Protein AF-A0AAD9L157-F1 (afdb_monomer)

Solvent-accessible surface area (backbone atoms only — not comparable to full-atom values): 9410 Å² total; per-residue (Å²): 138,82,85,80,80,81,83,86,74,85,76,73,46,71,66,57,56,47,51,53,51,51,55,51,50,36,59,76,70,65,61,73,88,75,86,65,92,78,80,94,79,77,66,75,63,84,72,51,69,66,82,75,42,92,85,53,63,87,79,62,93,86,58,57,68,72,58,42,53,50,43,52,51,51,43,50,53,51,51,52,52,49,51,52,50,52,53,50,51,51,54,49,51,54,73,49,54,93,57,55,69,72,58,51,51,51,51,54,51,50,51,52,50,52,46,62,68,42,46,67,59,50,52,51,48,51,50,52,49,51,53,49,50,56,46,64,73,39,58,67,73,58,40,52,51,52,60,54,67,72,71,114

Secondary structure (DSSP, 8-state):
-------------HHHHHHHHHHHHHHHTT-------S---SGGGTTS-GGGSTT-----TT--HHHHHHHHHHHHHHHHHHHHHHHHHHHHHHHTTT--HHHHHHHHHHHHHHHHHHHHHHHHHHHHHHHHHHHHHS-HHHHHHHHHHTT-

Organism: Ridgeia piscesae (NCBI:txid27915)

Radius of gyration: 31.43 Å; Cα contacts (8 Å, |Δi|>4): 28; chains: 1; bounding box: 57×34×115 Å

Foldseek 3Di:
DDDDDDDPDPCPDVVNVVVVVVVVVCVVVVVDPPPPPDDPPLCPLVPPPLVPQVPQDDQDDPDDPVVSVVSVVVSVVSSVVVSVVVVVVVVVVVVCPPPDPVRVVVVVVVVVVVCVVCVVVVVVVVVVVVVVVVLVPDDPVVNVVVVVVVVD

Sequence (152 aa):
MDEITVETESNCSMEDAMAVVEDVLRRSLGITRDTHAGDSQGDEIDALDVTQLPGYQPVLEGCVAWKAALIEKKNKELVEKEKERLVAVRAEQERWKGIPDWKKRLMMEQEKKKQADMGPQELERQRKEQEKAKLQAMPDWKRNLVTKKCKD

pLDDT: mean 75.09, std 15.76, range [36.5, 94.25]

Mean predicted aligned error: 17.97 Å

Structure (mmCIF, N/CA/C/O backbone):
data_AF-A0AAD9L157-F1
#
_entry.id   AF-A0AAD9L157-F1
#
loop_
_atom_site.group_PDB
_atom_site.id
_atom_site.type_symbol
_atom_site.label_atom_id
_atom_site.label_alt_id
_atom_site.label_comp_id
_atom_site.label_asym_id
_atom_site.label_entity_id
_atom_site.label_seq_id
_atom_site.pdbx_PDB_ins_code
_atom_site.Cartn_x
_atom_site.Cartn_y
_atom_site.Cartn_z
_atom_site.occupancy
_atom_site.B_iso_or_equiv
_atom_site.auth_seq_id
_atom_site.auth_comp_id
_atom_site.auth_asym_id
_atom_site.auth_atom_id
_atom_site.pdbx_PDB_model_num
ATOM 1 N N . MET A 1 1 ? -23.508 -26.798 -75.677 1.00 40.03 1 MET A N 1
ATOM 2 C CA . MET A 1 1 ? -22.349 -25.960 -75.317 1.00 40.03 1 MET A CA 1
ATOM 3 C C . MET A 1 1 ? -22.712 -25.398 -73.968 1.00 40.03 1 MET A C 1
ATOM 5 O O . MET A 1 1 ? -23.485 -24.455 -73.925 1.00 40.03 1 MET A O 1
ATOM 9 N N . ASP A 1 2 ? -22.298 -26.081 -72.906 1.00 41.62 2 ASP A N 1
ATOM 10 C CA . ASP A 1 2 ? -22.634 -25.693 -71.539 1.00 41.62 2 ASP A CA 1
ATOM 11 C C . ASP A 1 2 ? -21.493 -24.833 -70.991 1.00 41.62 2 ASP A C 1
ATOM 13 O O . ASP A 1 2 ? -20.340 -25.268 -70.945 1.00 41.62 2 ASP A O 1
ATOM 17 N N . GLU A 1 3 ? -21.815 -23.584 -70.660 1.00 47.56 3 GLU A N 1
ATOM 18 C CA . GLU A 1 3 ? -20.928 -22.649 -69.971 1.00 47.56 3 GLU A CA 1
ATOM 19 C C . GLU A 1 3 ? -20.747 -23.103 -68.519 1.00 47.56 3 GLU A C 1
ATOM 21 O O . GLU A 1 3 ? -21.700 -23.175 -67.747 1.00 47.56 3 GLU A O 1
ATOM 26 N N . ILE A 1 4 ? -19.505 -23.413 -68.147 1.00 50.88 4 ILE A N 1
ATOM 27 C CA . ILE A 1 4 ? -19.104 -23.654 -66.761 1.00 50.88 4 ILE A CA 1
ATOM 28 C C . ILE A 1 4 ? -18.630 -22.314 -66.196 1.00 50.88 4 ILE A C 1
ATOM 30 O O . ILE A 1 4 ? -17.509 -21.879 -66.460 1.00 50.88 4 ILE A O 1
ATOM 34 N N . THR A 1 5 ? -19.482 -21.656 -65.416 1.00 48.25 5 THR A N 1
ATOM 35 C CA . THR A 1 5 ? -19.092 -20.536 -64.554 1.00 48.25 5 THR A CA 1
ATOM 36 C C . THR A 1 5 ? -18.436 -21.093 -63.291 1.00 48.25 5 THR A C 1
ATOM 38 O O . THR A 1 5 ? -19.101 -21.692 -62.449 1.00 48.25 5 THR A O 1
ATOM 41 N N . VAL A 1 6 ? -17.117 -20.929 -63.167 1.00 51.03 6 VAL A N 1
ATOM 42 C CA . VAL A 1 6 ? -16.384 -21.202 -61.922 1.00 51.03 6 VAL A CA 1
ATOM 43 C C . VAL A 1 6 ? -16.428 -19.933 -61.076 1.00 51.03 6 VAL A C 1
ATOM 45 O O . VAL A 1 6 ? -15.651 -19.007 -61.296 1.00 51.03 6 VAL A O 1
ATOM 48 N N . GLU A 1 7 ? -17.361 -19.878 -60.130 1.00 43.59 7 GLU A N 1
ATOM 49 C CA . GLU A 1 7 ? -17.399 -18.835 -59.105 1.00 43.59 7 GLU A CA 1
ATOM 50 C C . GLU A 1 7 ? -16.296 -19.112 -58.076 1.00 43.59 7 GLU A C 1
ATOM 52 O O . GLU A 1 7 ? -16.396 -20.001 -57.231 1.00 43.59 7 GLU A O 1
ATOM 57 N N . THR A 1 8 ? -15.193 -18.371 -58.170 1.00 53.22 8 THR A N 1
ATOM 58 C CA . THR A 1 8 ? -14.178 -18.307 -57.117 1.00 53.22 8 THR A CA 1
ATOM 59 C C . THR A 1 8 ? -14.547 -17.205 -56.132 1.00 53.22 8 THR A C 1
ATOM 61 O O . THR A 1 8 ? -13.999 -16.108 -56.195 1.00 53.22 8 THR A O 1
ATOM 64 N N . GLU A 1 9 ? -15.453 -17.492 -55.204 1.00 46.28 9 GLU A N 1
ATOM 65 C CA . GLU A 1 9 ? -15.683 -16.631 -54.041 1.00 46.28 9 GLU A CA 1
ATOM 66 C C . GLU A 1 9 ? -15.309 -17.382 -52.764 1.00 46.28 9 GLU A C 1
ATOM 68 O O . GLU A 1 9 ? -16.143 -17.883 -52.015 1.00 46.28 9 GLU A O 1
ATOM 73 N N . SER A 1 10 ? -14.002 -17.465 -52.503 1.00 53.97 10 SER A N 1
ATOM 74 C CA . SER A 1 10 ? -13.492 -17.808 -51.174 1.00 53.97 10 SER A CA 1
ATOM 75 C C . SER A 1 10 ? -13.577 -16.569 -50.279 1.00 53.97 10 SER A C 1
ATOM 77 O O . SER A 1 10 ? -12.561 -15.958 -49.948 1.00 53.97 10 SER A O 1
ATOM 79 N N . ASN A 1 11 ? -14.795 -16.200 -49.887 1.00 56.44 11 ASN A N 1
ATOM 80 C CA . ASN A 1 11 ? -15.038 -15.215 -48.837 1.00 56.44 11 ASN A CA 1
ATOM 81 C C . ASN A 1 11 ? -14.794 -15.878 -47.475 1.00 56.44 11 ASN A C 1
ATOM 83 O O . ASN A 1 11 ? -15.731 -16.254 -46.778 1.00 56.44 11 ASN A O 1
ATOM 87 N N . CYS A 1 12 ? -13.524 -16.052 -47.102 1.00 47.62 12 CYS A N 1
ATOM 88 C CA . CYS A 1 12 ? -13.192 -16.260 -45.696 1.00 47.62 12 CYS A CA 1
ATOM 89 C C . CYS A 1 12 ? -13.477 -14.928 -44.999 1.00 47.62 12 CYS A C 1
ATOM 91 O O . CYS A 1 12 ? -12.811 -13.929 -45.293 1.00 47.62 12 CYS A O 1
ATOM 93 N N . SER A 1 13 ? -14.526 -14.890 -44.173 1.00 55.91 13 SER A N 1
ATOM 94 C CA . SER A 1 13 ? -14.922 -13.680 -43.458 1.00 55.91 13 SER A CA 1
ATOM 95 C C . SER A 1 13 ? -13.720 -13.164 -42.670 1.00 55.91 13 SER A C 1
ATOM 97 O O . SER A 1 13 ? -12.942 -13.945 -42.121 1.00 55.91 13 SER A O 1
ATOM 99 N N . MET A 1 14 ? -13.545 -11.844 -42.594 1.00 52.88 14 MET A N 1
ATOM 100 C CA . MET A 1 14 ? -12.498 -11.252 -41.753 1.00 52.88 14 MET A CA 1
ATOM 101 C C . MET A 1 14 ? -12.608 -11.755 -40.304 1.00 52.88 14 MET A C 1
ATOM 103 O O . MET A 1 14 ? -11.591 -11.915 -39.638 1.00 52.88 14 MET A O 1
ATOM 107 N N . GLU A 1 15 ? -13.823 -12.082 -39.858 1.00 55.53 15 GLU A N 1
ATOM 108 C CA . GLU A 1 15 ? -14.102 -12.704 -38.563 1.00 55.53 15 GLU A CA 1
ATOM 109 C C . GLU A 1 15 ? -13.511 -14.118 -38.452 1.00 55.53 15 GLU A C 1
ATOM 111 O O . GLU A 1 15 ? -12.913 -14.447 -37.430 1.00 55.53 15 GLU A O 1
ATOM 116 N N . ASP A 1 16 ? -13.575 -14.922 -39.515 1.00 60.03 16 ASP A N 1
ATOM 117 C CA . ASP A 1 16 ? -12.981 -16.264 -39.555 1.00 60.03 16 ASP A CA 1
ATOM 118 C C . ASP A 1 16 ? -11.448 -16.188 -39.592 1.00 60.03 16 ASP A C 1
ATOM 120 O O . ASP A 1 16 ? -10.756 -16.938 -38.901 1.00 60.03 16 ASP A O 1
ATOM 124 N N . ALA A 1 17 ? -10.895 -15.233 -40.348 1.00 62.66 17 ALA A N 1
ATOM 125 C CA . ALA A 1 17 ? -9.457 -14.974 -40.363 1.00 62.66 17 ALA A CA 1
ATOM 126 C C . ALA A 1 17 ? -8.954 -14.498 -38.989 1.00 62.66 17 ALA A C 1
ATOM 128 O O . ALA A 1 17 ? -7.903 -14.944 -38.524 1.00 62.66 17 ALA A O 1
ATOM 129 N N . MET A 1 18 ? -9.721 -13.637 -38.312 1.00 64.06 18 MET A N 1
ATOM 130 C CA . MET A 1 18 ? -9.429 -13.194 -36.948 1.00 64.06 18 MET A CA 1
ATOM 131 C C . MET A 1 18 ? -9.522 -14.344 -35.948 1.00 64.06 18 MET A C 1
ATOM 133 O O . MET A 1 18 ? -8.624 -14.474 -35.121 1.00 64.06 18 MET A O 1
ATOM 137 N N . ALA A 1 19 ? -10.520 -15.222 -36.068 1.00 69.75 19 ALA A N 1
ATOM 138 C CA . ALA A 1 19 ? -10.660 -16.391 -35.205 1.00 69.75 19 ALA A CA 1
ATOM 139 C C . ALA A 1 19 ? -9.446 -17.329 -35.312 1.00 69.75 19 ALA A C 1
ATOM 141 O O . ALA A 1 19 ? -8.940 -17.805 -34.299 1.00 69.75 19 ALA A O 1
ATOM 142 N N . VAL A 1 20 ? -8.915 -17.547 -36.520 1.00 71.94 20 VAL A N 1
ATOM 143 C CA . VAL A 1 20 ? -7.707 -18.366 -36.719 1.00 71.94 20 VAL A CA 1
ATOM 144 C C . VAL A 1 20 ? -6.464 -17.702 -36.120 1.00 71.94 20 VAL A C 1
ATOM 146 O O . VAL A 1 20 ? -5.656 -18.378 -35.481 1.00 71.94 20 VAL A O 1
ATOM 149 N N . VAL A 1 21 ? -6.302 -16.385 -36.286 1.00 71.88 21 VAL A N 1
ATOM 150 C CA . VAL A 1 21 ? -5.185 -15.632 -35.685 1.00 71.88 21 VAL A CA 1
ATOM 151 C C . VAL A 1 21 ? -5.261 -15.677 -34.160 1.00 71.88 21 VAL A C 1
ATOM 153 O O . VAL A 1 21 ? -4.253 -15.921 -33.495 1.00 71.88 21 VAL A O 1
ATOM 156 N N . GLU A 1 22 ? -6.457 -15.506 -33.605 1.00 73.25 22 GLU A N 1
ATOM 157 C CA . GLU A 1 22 ? -6.705 -15.574 -32.170 1.00 73.25 22 GLU A CA 1
ATOM 158 C C . GLU A 1 22 ? -6.377 -16.965 -31.612 1.00 73.25 22 GLU A C 1
ATOM 160 O O . GLU A 1 22 ? -5.733 -17.089 -30.570 1.00 73.25 22 GLU A O 1
ATOM 165 N N . ASP A 1 23 ? -6.728 -18.022 -32.341 1.00 75.75 23 ASP A N 1
ATOM 166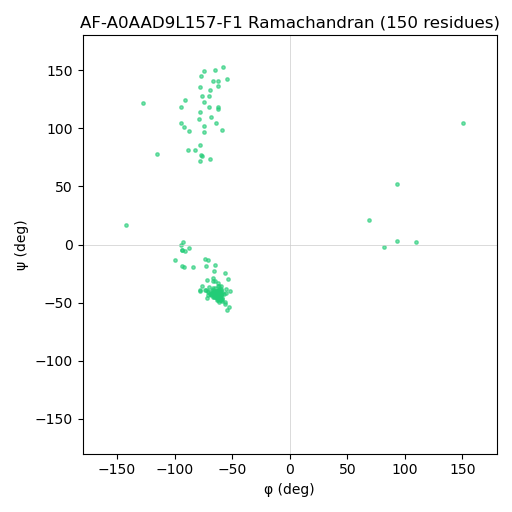 C CA . ASP A 1 23 ? -6.490 -19.405 -31.933 1.00 75.75 23 ASP A CA 1
ATOM 167 C C . ASP A 1 23 ? -5.001 -19.810 -32.008 1.00 75.75 23 ASP A C 1
ATOM 169 O O . ASP A 1 23 ? -4.510 -20.605 -31.196 1.00 75.75 23 ASP A O 1
ATOM 173 N N . VAL A 1 24 ? -4.239 -19.219 -32.937 1.00 77.75 24 VAL A N 1
ATOM 174 C CA . VAL A 1 24 ? -2.771 -19.352 -32.995 1.00 77.75 24 VAL A CA 1
ATOM 175 C C . VAL A 1 24 ? -2.105 -18.585 -31.850 1.00 77.75 24 VAL A C 1
ATOM 177 O O . VAL A 1 24 ? -1.211 -19.124 -31.190 1.00 77.75 24 VAL A O 1
ATOM 180 N N . LEU A 1 25 ? -2.559 -17.362 -31.561 1.00 73.19 25 LEU A N 1
ATOM 181 C CA . LEU A 1 25 ? -2.040 -16.555 -30.455 1.00 73.19 25 LEU A CA 1
ATOM 182 C C . LEU A 1 25 ? -2.291 -17.241 -29.105 1.00 73.19 25 LEU A C 1
ATOM 184 O O . LEU A 1 25 ? -1.358 -17.385 -28.313 1.00 73.19 25 LEU A O 1
ATOM 188 N N . ARG A 1 26 ? -3.498 -17.774 -28.884 1.00 72.56 26 ARG A N 1
ATOM 189 C CA . ARG A 1 26 ? -3.861 -18.543 -27.680 1.00 72.56 26 ARG A CA 1
ATOM 190 C C . ARG A 1 26 ? -2.953 -19.756 -27.470 1.00 72.56 26 ARG A C 1
ATOM 192 O O . ARG A 1 26 ? -2.484 -19.981 -26.353 1.00 72.56 26 ARG A O 1
ATOM 199 N N . ARG A 1 27 ? -2.636 -20.492 -28.542 1.00 73.38 27 ARG A N 1
ATOM 200 C CA . ARG A 1 27 ? -1.700 -21.629 -28.492 1.00 73.38 27 ARG A CA 1
ATOM 201 C C . ARG A 1 27 ? -0.261 -21.207 -28.202 1.00 73.38 27 ARG A C 1
ATOM 203 O O . ARG A 1 27 ? 0.396 -21.861 -27.398 1.00 73.38 27 ARG A O 1
ATOM 210 N N . SER A 1 28 ? 0.221 -20.115 -28.799 1.00 72.69 28 SER A N 1
ATOM 211 C CA . SER A 1 28 ? 1.583 -19.608 -28.550 1.00 72.69 28 SER A CA 1
ATOM 212 C C . SER A 1 28 ? 1.797 -19.092 -27.123 1.00 72.69 28 SER A C 1
ATOM 214 O O . SER A 1 28 ? 2.905 -19.181 -26.599 1.00 72.69 28 SER A O 1
ATOM 216 N N . LEU A 1 29 ? 0.733 -18.603 -26.480 1.00 69.69 29 LEU A N 1
ATOM 217 C CA . LEU A 1 29 ? 0.758 -18.058 -25.122 1.00 69.69 29 LEU A CA 1
ATOM 218 C C . LEU A 1 29 ? 0.435 -19.105 -24.043 1.00 69.69 29 LEU A C 1
ATOM 220 O O . LEU A 1 29 ? 0.390 -18.769 -22.863 1.00 69.69 29 LEU A O 1
ATOM 224 N N . GLY A 1 30 ? 0.223 -20.370 -24.424 1.00 59.19 30 GLY A N 1
ATOM 225 C CA . GLY A 1 30 ? -0.054 -21.454 -23.478 1.00 59.19 30 GLY A CA 1
ATOM 226 C C . GLY A 1 30 ? -1.412 -21.344 -22.777 1.00 59.19 30 GLY A C 1
ATOM 227 O O . GLY A 1 30 ? -1.600 -21.942 -21.719 1.00 59.19 30 GLY A O 1
ATOM 228 N N . ILE A 1 31 ? -2.364 -20.604 -23.356 1.00 58.22 31 ILE A N 1
ATOM 229 C CA . ILE A 1 31 ? -3.716 -20.445 -22.812 1.00 58.22 31 ILE A CA 1
ATOM 230 C C . ILE A 1 31 ? -4.500 -21.716 -23.152 1.00 58.22 31 ILE A C 1
ATOM 232 O O . ILE A 1 31 ? -5.157 -21.818 -24.189 1.00 58.22 31 ILE A O 1
ATOM 236 N N . THR A 1 32 ? -4.381 -22.730 -22.300 1.00 51.75 32 THR A N 1
ATOM 237 C CA . THR A 1 32 ? -5.215 -23.931 -22.376 1.00 51.75 32 THR A CA 1
ATOM 238 C C . THR A 1 32 ? -6.601 -23.600 -21.835 1.00 51.75 32 THR A C 1
ATOM 240 O O . THR A 1 32 ? -6.760 -23.031 -20.758 1.00 51.75 32 THR A O 1
ATOM 243 N N . ARG A 1 33 ? -7.632 -23.914 -22.622 1.00 46.91 33 ARG A N 1
ATOM 244 C CA . ARG A 1 33 ? -9.032 -23.793 -22.216 1.00 46.91 33 ARG A CA 1
ATOM 245 C C . ARG A 1 33 ? -9.369 -24.961 -21.289 1.00 46.91 33 ARG A C 1
ATOM 247 O O . ARG A 1 33 ? -10.026 -25.908 -21.707 1.00 46.91 33 ARG A O 1
ATOM 254 N N . ASP A 1 34 ? -8.920 -24.892 -20.042 1.00 40.69 34 ASP A N 1
ATOM 255 C CA . ASP A 1 34 ? -9.457 -25.742 -18.985 1.00 40.69 34 ASP A CA 1
ATOM 256 C C . ASP A 1 34 ? -10.837 -25.204 -18.607 1.00 40.69 34 ASP A C 1
ATOM 258 O O . ASP A 1 34 ? -10.995 -24.249 -17.849 1.00 40.69 34 ASP A O 1
ATOM 262 N N . THR A 1 35 ? -11.878 -25.810 -19.177 1.00 46.88 35 THR A N 1
ATOM 263 C CA . THR A 1 35 ? -13.251 -25.657 -18.692 1.00 46.88 35 THR A CA 1
ATOM 264 C C . THR A 1 35 ? -13.383 -26.364 -17.345 1.00 46.88 35 THR A C 1
ATOM 266 O O . THR A 1 35 ? -13.984 -27.434 -17.255 1.00 46.88 35 THR A O 1
ATOM 269 N N . HIS A 1 36 ? -12.818 -25.775 -16.293 1.00 36.50 36 HIS A N 1
ATOM 270 C CA . HIS A 1 36 ? -13.185 -26.085 -14.920 1.00 36.50 36 HIS A CA 1
ATOM 271 C C . HIS A 1 36 ? -14.236 -25.060 -14.490 1.00 36.50 36 HIS A C 1
ATOM 273 O O . HIS A 1 36 ? -13.953 -23.885 -14.272 1.00 36.50 36 HIS A O 1
ATOM 279 N N . ALA A 1 37 ? -15.491 -25.500 -14.444 1.00 46.56 37 ALA A N 1
ATOM 280 C CA . ALA A 1 37 ? -16.589 -24.716 -13.908 1.00 46.56 37 ALA A CA 1
ATOM 281 C C . ALA A 1 37 ? -16.344 -24.481 -12.409 1.00 46.56 37 ALA A C 1
ATOM 283 O O . ALA A 1 37 ? -16.493 -25.396 -11.600 1.00 46.56 37 ALA A O 1
ATOM 284 N N . GLY A 1 38 ? -15.941 -23.263 -12.058 1.00 45.97 38 GLY A N 1
ATOM 285 C CA . GLY A 1 38 ? -15.772 -22.828 -10.677 1.00 45.97 38 GLY A CA 1
ATOM 286 C C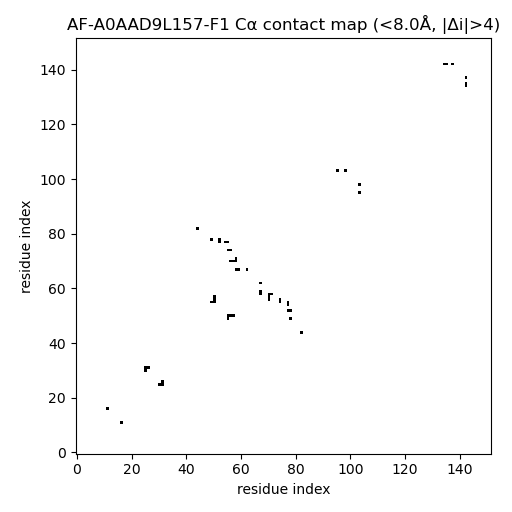 . GLY A 1 38 ? -14.684 -21.772 -10.554 1.00 45.97 38 GLY A C 1
ATOM 287 O O . GLY A 1 38 ? -13.512 -22.117 -10.564 1.00 45.97 38 GLY A O 1
ATOM 288 N N . ASP A 1 39 ? -15.119 -20.524 -10.369 1.00 42.00 39 ASP A N 1
ATOM 289 C CA . ASP A 1 39 ? -14.322 -19.343 -9.995 1.00 42.00 39 ASP A CA 1
ATOM 290 C C . ASP A 1 39 ? -13.783 -18.453 -11.138 1.00 42.00 39 ASP A C 1
ATOM 292 O O . ASP A 1 39 ? -12.615 -18.079 -11.204 1.00 42.00 39 ASP A O 1
ATOM 296 N N . SER A 1 40 ? -14.676 -18.039 -12.043 1.00 46.88 40 SER A N 1
ATOM 297 C CA . SER A 1 40 ? -14.419 -16.941 -12.988 1.00 46.88 40 SER A CA 1
ATOM 298 C C . SER A 1 40 ? -14.668 -15.582 -12.330 1.00 46.88 40 SER A C 1
ATOM 300 O O . SER A 1 40 ? -15.718 -14.969 -12.517 1.00 46.88 40 SER A O 1
ATOM 302 N N . GLN A 1 41 ? -13.697 -15.088 -11.564 1.00 49.75 41 GLN A N 1
ATOM 303 C CA . GLN A 1 41 ? -13.634 -13.661 -11.215 1.00 49.75 41 GLN A CA 1
ATOM 304 C C . GLN A 1 41 ? -12.199 -13.099 -11.190 1.00 49.75 41 GLN A C 1
ATOM 306 O O . GLN A 1 41 ? -11.963 -12.021 -10.640 1.00 49.75 41 GLN A O 1
ATOM 311 N N . GLY A 1 42 ? -11.246 -13.810 -11.806 1.00 44.69 42 GLY A N 1
ATOM 312 C CA . GLY A 1 42 ? -9.842 -13.400 -11.953 1.00 44.69 42 GLY A CA 1
ATOM 313 C C . GLY A 1 42 ? -9.499 -12.670 -13.261 1.00 44.69 42 GLY A C 1
ATOM 314 O O . GLY A 1 42 ? -8.508 -11.949 -13.294 1.00 44.69 42 GLY A O 1
ATOM 315 N N . ASP A 1 43 ? -10.330 -12.782 -14.303 1.00 46.03 43 ASP A N 1
ATOM 316 C CA . ASP A 1 43 ? -9.964 -12.357 -15.670 1.00 46.03 43 ASP A CA 1
ATOM 317 C C . ASP A 1 43 ? -10.372 -10.919 -16.039 1.00 46.03 43 ASP A C 1
ATOM 319 O O . ASP A 1 43 ? -10.028 -10.416 -17.106 1.00 46.03 43 ASP A O 1
ATOM 323 N N . GLU A 1 44 ? -11.092 -10.207 -15.170 1.00 50.97 44 GLU A N 1
ATOM 324 C CA . GLU A 1 44 ? -11.655 -8.889 -15.515 1.00 50.97 44 GLU A CA 1
ATOM 325 C C . GLU A 1 44 ? -10.588 -7.778 -15.643 1.00 50.97 44 GLU A C 1
ATOM 327 O O . GLU A 1 44 ? -10.868 -6.708 -16.176 1.00 50.97 44 GLU A O 1
ATOM 332 N N . ILE A 1 45 ? -9.350 -8.020 -15.187 1.00 49.25 45 ILE A N 1
ATOM 333 C CA . ILE A 1 45 ? -8.256 -7.034 -15.258 1.00 49.25 45 ILE A CA 1
ATOM 334 C C . ILE A 1 45 ? -7.414 -7.173 -16.531 1.00 49.25 45 ILE A C 1
ATOM 336 O O . ILE A 1 45 ? -6.777 -6.208 -16.942 1.00 49.25 45 ILE A O 1
ATOM 340 N N . ASP A 1 46 ? -7.452 -8.318 -17.213 1.00 52.22 46 ASP A N 1
ATOM 341 C CA . ASP A 1 46 ? -6.763 -8.460 -18.503 1.00 52.22 46 ASP A CA 1
ATOM 342 C C . ASP A 1 46 ? -7.491 -7.713 -19.639 1.00 52.22 46 ASP A C 1
ATOM 344 O O . ASP A 1 46 ? -6.907 -7.462 -20.690 1.00 52.22 46 ASP A O 1
ATOM 348 N N . ALA A 1 47 ? -8.733 -7.275 -19.395 1.00 54.12 47 ALA A N 1
ATOM 349 C CA . ALA A 1 47 ? -9.511 -6.408 -20.280 1.00 54.12 47 ALA A CA 1
ATOM 350 C C . ALA A 1 47 ? -9.384 -4.902 -19.961 1.00 54.12 47 ALA A C 1
ATOM 352 O O . ALA A 1 47 ? -9.942 -4.075 -20.686 1.00 54.12 47 ALA A O 1
ATOM 353 N N . LEU A 1 48 ? -8.684 -4.516 -18.885 1.00 60.25 48 LEU A N 1
ATOM 354 C CA . LEU A 1 48 ? -8.427 -3.107 -18.581 1.00 60.25 48 LEU A CA 1
ATOM 355 C C . LEU A 1 48 ? -7.355 -2.573 -19.538 1.00 60.25 48 LEU A C 1
ATOM 357 O O . LEU A 1 48 ? -6.245 -3.099 -19.593 1.00 60.25 48 LEU A O 1
ATOM 361 N N . ASP A 1 49 ? -7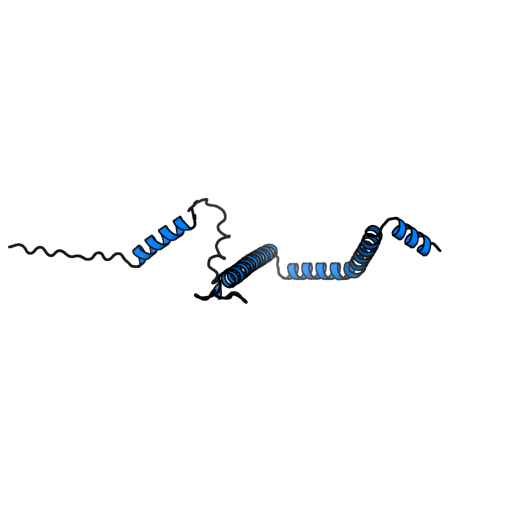.694 -1.519 -20.285 1.00 67.62 49 ASP A N 1
ATOM 362 C CA . ASP A 1 49 ? -6.792 -0.852 -21.225 1.00 67.62 49 ASP A CA 1
ATOM 363 C C . ASP A 1 49 ? -5.540 -0.339 -20.490 1.00 67.62 49 ASP A C 1
ATOM 365 O O . ASP A 1 49 ? -5.539 0.716 -19.851 1.00 67.62 49 ASP A O 1
ATOM 369 N N . VAL A 1 50 ? -4.461 -1.121 -20.576 1.00 69.00 50 VAL A N 1
ATOM 370 C CA . VAL A 1 50 ? -3.173 -0.889 -19.906 1.00 69.00 50 VAL A CA 1
ATOM 371 C C . VAL A 1 50 ? -2.586 0.480 -20.270 1.00 69.00 50 VAL A C 1
ATOM 373 O O . VAL A 1 50 ? -1.825 1.059 -19.493 1.00 69.00 50 VAL A O 1
ATOM 376 N N . THR A 1 51 ? -2.970 1.032 -21.424 1.00 75.12 51 THR A N 1
ATOM 377 C CA . THR A 1 51 ? -2.492 2.331 -21.906 1.00 75.12 51 THR A CA 1
ATOM 378 C C . THR A 1 51 ? -3.068 3.518 -21.132 1.00 75.12 51 THR A C 1
ATOM 380 O O . THR A 1 51 ? -2.471 4.594 -21.142 1.00 75.12 51 THR A O 1
ATOM 383 N N . GLN A 1 52 ? -4.172 3.323 -20.403 1.00 79.75 52 GLN A N 1
ATOM 384 C CA . GLN A 1 52 ? -4.806 4.356 -19.573 1.00 79.75 52 GLN A CA 1
ATOM 385 C C . GLN A 1 52 ? -4.235 4.419 -18.153 1.00 79.75 52 GLN A C 1
ATOM 387 O O . GLN A 1 52 ? -4.644 5.268 -17.355 1.00 79.75 52 GLN A O 1
ATOM 392 N N . LEU A 1 53 ? -3.306 3.525 -17.799 1.00 79.06 53 LEU A N 1
ATOM 393 C CA . LEU A 1 53 ? -2.749 3.500 -16.455 1.00 79.06 53 LEU A CA 1
ATOM 394 C C . LEU A 1 53 ? -1.867 4.734 -16.203 1.00 79.06 53 LEU A C 1
ATOM 396 O O . LEU A 1 53 ? -0.992 5.060 -17.014 1.00 79.06 53 LEU A O 1
ATOM 400 N N . PRO A 1 54 ? -2.040 5.421 -15.059 1.00 81.25 54 PRO A N 1
ATOM 401 C CA . PRO A 1 54 ? -1.240 6.591 -14.731 1.00 81.25 54 PRO A CA 1
ATOM 402 C C . PRO A 1 54 ? 0.239 6.206 -14.609 1.00 81.25 54 PRO A C 1
ATOM 404 O O . PRO A 1 54 ? 0.631 5.445 -13.725 1.00 81.25 54 PRO A O 1
ATOM 407 N N . GLY A 1 55 ? 1.071 6.758 -15.495 1.00 82.19 55 GLY A N 1
ATOM 408 C CA . GLY A 1 55 ? 2.510 6.483 -15.542 1.00 82.19 55 GLY A CA 1
ATOM 409 C C . GLY A 1 55 ? 2.929 5.359 -16.493 1.00 82.19 55 GLY A C 1
ATOM 410 O O . GLY A 1 55 ? 4.122 5.060 -16.554 1.00 82.19 55 GLY A O 1
ATOM 411 N N . TYR A 1 56 ? 1.997 4.768 -17.247 1.00 87.56 56 TYR A N 1
ATOM 412 C CA . TYR A 1 56 ? 2.331 3.867 -18.348 1.00 87.56 56 TYR A CA 1
ATOM 413 C C . TYR A 1 56 ? 3.123 4.603 -19.434 1.00 87.56 56 TYR A C 1
ATOM 415 O O . TYR A 1 56 ? 2.789 5.728 -19.814 1.00 87.56 56 TYR A O 1
ATOM 423 N N . GLN A 1 57 ? 4.174 3.962 -19.949 1.00 87.25 57 GLN A N 1
ATOM 424 C CA . GLN A 1 57 ? 4.979 4.514 -21.033 1.00 87.25 57 GLN A CA 1
ATOM 425 C C . GLN A 1 57 ? 5.110 3.506 -22.182 1.00 87.25 57 GLN A C 1
ATOM 427 O O . GLN A 1 57 ? 5.662 2.428 -21.966 1.00 87.25 57 GLN A O 1
ATOM 432 N N . PRO A 1 58 ? 4.684 3.834 -23.415 1.00 85.75 58 PRO A N 1
ATOM 433 C CA . PRO A 1 58 ? 4.862 2.932 -24.546 1.00 85.75 58 PRO A CA 1
ATOM 434 C C . PRO A 1 58 ? 6.349 2.768 -24.886 1.00 85.75 58 PRO A C 1
ATOM 436 O O . PRO A 1 58 ? 7.131 3.726 -24.851 1.00 85.75 58 PRO A O 1
ATOM 439 N N . VAL A 1 59 ? 6.742 1.542 -25.231 1.00 85.75 59 VAL A N 1
ATOM 440 C CA . VAL A 1 59 ? 8.088 1.245 -25.732 1.00 85.75 59 VAL A CA 1
ATOM 441 C C . VAL A 1 59 ? 8.147 1.686 -27.192 1.00 85.75 59 VAL A C 1
ATOM 443 O O . VAL A 1 59 ? 7.436 1.151 -28.034 1.00 85.75 59 VAL A O 1
ATOM 446 N N . LEU A 1 60 ? 8.968 2.693 -27.492 1.00 86.38 60 LEU A N 1
ATOM 447 C CA . LEU A 1 60 ? 9.149 3.183 -28.86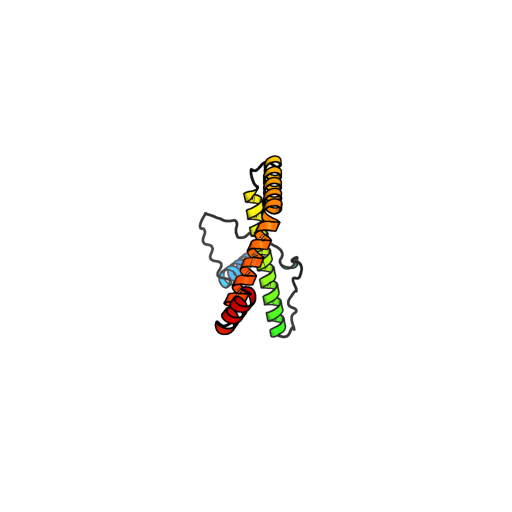0 1.00 86.38 60 LEU A CA 1
ATOM 448 C C . LEU A 1 60 ? 10.064 2.241 -29.654 1.00 86.38 60 LEU A C 1
ATOM 450 O O . LEU A 1 60 ? 11.138 1.860 -29.169 1.00 86.38 60 LEU A O 1
ATOM 454 N N . GLU A 1 61 ? 9.679 1.934 -30.893 1.00 76.81 61 GLU A N 1
ATOM 455 C CA . GLU A 1 61 ? 10.527 1.219 -31.849 1.00 76.81 61 GLU A CA 1
ATOM 456 C C . GLU A 1 61 ? 11.777 2.064 -32.152 1.00 76.81 61 GLU A C 1
ATOM 458 O O . GLU A 1 61 ? 11.689 3.205 -32.603 1.00 76.81 61 GLU A O 1
ATOM 463 N N . GLY A 1 62 ? 12.958 1.532 -31.821 1.00 81.31 62 GLY A N 1
ATOM 464 C CA . GLY A 1 62 ? 14.246 2.228 -31.955 1.00 81.31 62 GLY A CA 1
ATOM 465 C C . GLY A 1 62 ? 14.909 2.638 -30.636 1.00 81.31 62 GLY A C 1
ATOM 466 O O . GLY A 1 62 ? 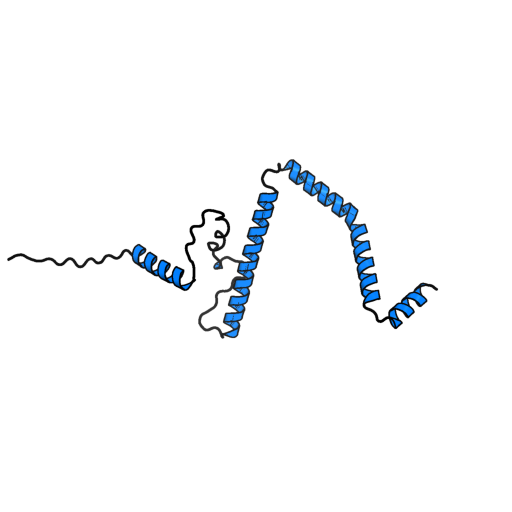15.986 3.238 -30.650 1.00 81.31 62 GLY A O 1
ATOM 467 N N . CYS A 1 63 ? 14.321 2.314 -29.480 1.00 80.94 63 CYS A N 1
ATOM 468 C CA . CYS A 1 63 ? 15.013 2.495 -28.207 1.00 80.94 63 CYS A CA 1
ATOM 469 C C . CYS A 1 63 ? 16.109 1.435 -27.975 1.00 80.94 63 CYS A C 1
ATOM 471 O O . CYS A 1 63 ? 16.029 0.293 -28.419 1.00 80.94 63 CYS A O 1
ATOM 473 N N . VAL A 1 64 ? 17.167 1.827 -27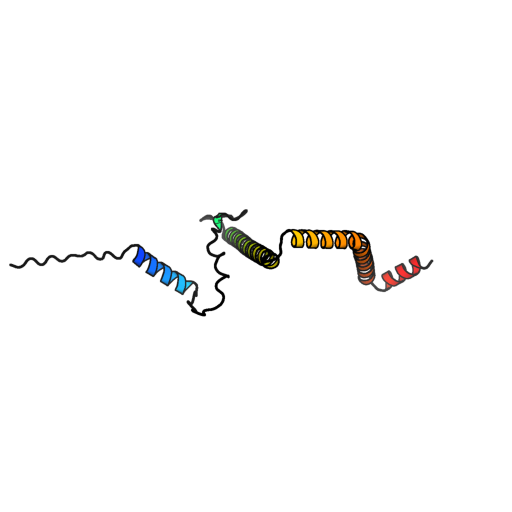.259 1.00 90.69 64 VAL A N 1
ATOM 474 C CA . VAL A 1 64 ? 18.247 0.914 -26.853 1.00 90.69 64 VAL A CA 1
ATOM 475 C C . VAL A 1 64 ? 17.713 -0.186 -25.931 1.00 90.69 64 VAL A C 1
ATOM 477 O O . VAL A 1 64 ? 16.914 0.091 -25.037 1.00 90.69 64 VAL A O 1
ATOM 480 N N . ALA A 1 65 ? 18.200 -1.419 -26.107 1.00 88.25 65 ALA A N 1
ATOM 481 C CA . ALA A 1 65 ? 17.653 -2.618 -25.459 1.00 88.25 65 ALA A CA 1
ATOM 482 C C . ALA A 1 65 ? 17.507 -2.504 -23.928 1.00 88.25 65 ALA A C 1
ATOM 484 O O . ALA A 1 65 ? 16.491 -2.906 -23.370 1.00 88.25 65 ALA A O 1
ATOM 485 N N . TRP A 1 66 ? 18.476 -1.894 -23.235 1.00 89.56 66 TRP A N 1
ATOM 486 C CA . TRP A 1 66 ? 18.398 -1.714 -21.777 1.00 89.56 66 TRP A CA 1
ATOM 487 C C . TRP A 1 66 ? 17.270 -0.765 -21.352 1.00 89.56 66 TRP A C 1
ATOM 489 O O . TRP A 1 66 ? 16.690 -0.927 -20.280 1.00 89.56 66 TRP A O 1
ATOM 499 N N . LYS A 1 67 ? 16.952 0.232 -22.185 1.00 89.25 67 LYS A N 1
ATOM 500 C CA . LYS A 1 67 ? 15.884 1.197 -21.925 1.00 89.25 67 LYS A CA 1
ATOM 501 C C . LYS A 1 67 ? 14.523 0.580 -22.233 1.00 89.25 67 LYS A C 1
ATOM 503 O O . LYS A 1 67 ? 13.606 0.794 -21.449 1.00 89.25 67 LYS A O 1
ATOM 508 N N . ALA A 1 68 ? 14.424 -0.215 -23.303 1.00 88.69 68 ALA A N 1
ATOM 509 C CA . ALA A 1 68 ? 13.245 -1.032 -23.598 1.00 88.69 68 ALA A CA 1
ATOM 510 C C . ALA A 1 68 ? 12.905 -1.934 -22.404 1.00 88.69 68 ALA A C 1
ATOM 512 O O . ALA A 1 68 ? 11.845 -1.790 -21.803 1.00 88.69 68 ALA A O 1
ATOM 513 N N . ALA A 1 69 ? 13.874 -2.745 -21.966 1.00 88.06 69 ALA A N 1
ATOM 514 C CA . ALA A 1 69 ? 13.709 -3.668 -20.848 1.00 88.06 69 ALA A CA 1
ATOM 515 C C . ALA A 1 69 ? 13.349 -2.954 -19.532 1.00 88.06 69 ALA A C 1
ATOM 517 O O . ALA A 1 69 ? 12.564 -3.462 -18.734 1.00 88.06 69 ALA A O 1
ATOM 518 N N . LEU A 1 70 ? 13.899 -1.758 -19.291 1.00 91.25 70 LEU A N 1
ATOM 519 C CA . LEU A 1 70 ? 13.558 -0.967 -18.108 1.00 91.25 70 LEU A CA 1
ATOM 520 C C . LEU A 1 70 ? 12.115 -0.444 -18.153 1.00 91.25 70 LEU A C 1
ATOM 522 O O . LEU A 1 70 ? 11.435 -0.458 -17.127 1.00 91.25 70 LEU A O 1
ATOM 526 N N . ILE A 1 71 ? 11.662 0.036 -19.314 1.00 89.62 71 ILE A N 1
ATOM 527 C CA . ILE A 1 71 ? 10.290 0.524 -19.509 1.00 89.62 71 ILE A CA 1
ATOM 528 C C . ILE A 1 71 ? 9.303 -0.640 -19.387 1.00 89.62 71 ILE A C 1
ATOM 530 O O . ILE A 1 71 ? 8.329 -0.527 -18.651 1.00 89.62 71 ILE A O 1
ATOM 534 N N . GLU A 1 72 ? 9.590 -1.781 -20.012 1.00 88.81 72 GLU A N 1
ATOM 535 C CA . GLU A 1 72 ? 8.778 -2.998 -19.893 1.00 88.81 72 GLU A CA 1
ATOM 536 C C . GLU A 1 72 ? 8.666 -3.469 -18.446 1.00 88.81 72 GLU A C 1
ATOM 538 O O . GLU A 1 72 ? 7.565 -3.736 -17.966 1.00 88.81 72 GLU A O 1
ATOM 543 N N . LYS A 1 73 ? 9.790 -3.504 -17.717 1.00 90.38 73 LYS A N 1
ATOM 544 C CA . LYS A 1 73 ? 9.796 -3.867 -16.298 1.00 90.38 73 LYS A CA 1
ATOM 545 C C . LYS A 1 73 ? 8.911 -2.927 -15.479 1.00 90.38 73 LYS A C 1
ATOM 547 O O . LYS A 1 73 ? 8.091 -3.398 -14.698 1.00 90.38 73 LYS A O 1
ATOM 552 N N . LYS A 1 74 ? 9.036 -1.613 -15.685 1.00 89.69 74 LYS A N 1
ATOM 553 C CA . LYS A 1 74 ? 8.209 -0.619 -14.986 1.00 89.69 74 LYS A CA 1
ATOM 554 C C . LYS A 1 74 ? 6.730 -0.745 -15.331 1.00 89.69 74 LYS A C 1
ATOM 556 O O . LYS A 1 74 ? 5.902 -0.709 -14.431 1.00 89.69 74 LYS A O 1
ATOM 561 N N . ASN A 1 75 ? 6.392 -0.921 -16.604 1.00 88.88 75 ASN A N 1
ATOM 562 C CA . ASN A 1 75 ? 5.006 -1.108 -17.025 1.00 88.88 75 ASN A CA 1
ATOM 563 C C . ASN A 1 75 ? 4.408 -2.382 -16.418 1.00 88.88 75 ASN A C 1
ATOM 565 O O . ASN A 1 75 ? 3.270 -2.360 -15.962 1.00 88.88 75 ASN A O 1
ATOM 569 N N . LYS A 1 76 ? 5.184 -3.470 -16.352 1.00 88.06 76 LYS A N 1
ATOM 570 C CA . LYS A 1 76 ? 4.759 -4.716 -15.709 1.00 88.06 76 LYS A CA 1
ATOM 571 C C . LYS A 1 76 ? 4.484 -4.521 -14.216 1.00 88.06 76 LYS A C 1
ATOM 573 O O . LYS A 1 76 ? 3.423 -4.919 -13.748 1.00 88.06 76 LYS A O 1
ATOM 578 N N . GLU A 1 77 ? 5.397 -3.870 -13.496 1.00 89.00 77 GLU A N 1
ATOM 579 C CA . GLU A 1 77 ? 5.216 -3.536 -12.074 1.00 89.00 77 GLU A CA 1
ATOM 580 C C . GLU A 1 77 ? 3.984 -2.641 -11.849 1.00 89.00 77 GLU A C 1
ATOM 582 O O . GLU A 1 77 ? 3.251 -2.820 -10.878 1.00 89.00 77 GLU A O 1
ATOM 587 N N . LEU A 1 78 ? 3.720 -1.690 -12.751 1.00 87.44 78 LEU A N 1
ATOM 588 C CA . LEU A 1 78 ? 2.535 -0.829 -12.681 1.00 87.44 78 LEU A CA 1
ATOM 589 C C . LEU A 1 78 ? 1.234 -1.615 -12.866 1.00 87.44 78 LEU A C 1
ATOM 591 O O . LEU A 1 78 ? 0.290 -1.409 -12.105 1.00 87.44 78 LEU A O 1
ATOM 595 N N . VAL A 1 79 ? 1.189 -2.520 -13.844 1.00 85.94 79 VAL A N 1
ATOM 596 C CA . VAL A 1 79 ? 0.025 -3.386 -14.083 1.00 85.94 79 VAL A CA 1
ATOM 597 C C . VAL A 1 79 ? -0.234 -4.287 -12.881 1.00 85.94 79 VAL A C 1
ATOM 599 O O . VAL A 1 79 ? -1.371 -4.399 -12.432 1.00 85.94 79 VAL A O 1
ATOM 602 N N . GLU A 1 80 ? 0.809 -4.907 -12.334 1.00 86.31 80 GLU A N 1
ATOM 603 C CA . GLU A 1 80 ? 0.698 -5.779 -11.163 1.00 86.31 80 GLU A CA 1
ATOM 604 C C . GLU A 1 80 ? 0.189 -5.011 -9.938 1.00 86.31 80 GLU A C 1
ATOM 606 O O . GLU A 1 80 ? -0.768 -5.429 -9.289 1.00 86.31 80 GLU A O 1
ATOM 611 N N . LYS A 1 81 ? 0.731 -3.817 -9.690 1.00 86.62 81 LYS A N 1
ATOM 612 C CA . LYS A 1 81 ? 0.273 -2.953 -8.600 1.00 86.62 81 LYS A CA 1
ATOM 613 C C . LYS A 1 81 ? -1.192 -2.538 -8.749 1.00 86.62 81 LYS A C 1
ATOM 615 O O . LYS A 1 81 ? -1.921 -2.479 -7.758 1.00 86.62 81 LYS A O 1
ATOM 620 N N . GLU A 1 82 ? -1.638 -2.224 -9.963 1.00 84.25 82 GLU A N 1
ATOM 621 C CA . GLU A 1 82 ? -3.038 -1.863 -10.188 1.00 84.25 82 GLU A CA 1
ATOM 622 C C . GLU A 1 82 ? -3.964 -3.076 -10.032 1.00 84.25 82 GLU A C 1
ATOM 624 O O . GLU A 1 82 ? -5.037 -2.951 -9.438 1.00 84.25 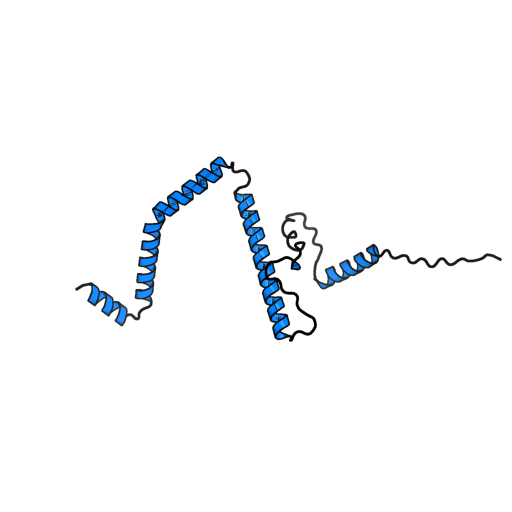82 GLU A O 1
ATOM 629 N N . LYS A 1 83 ? -3.519 -4.265 -10.465 1.00 83.62 83 LYS A N 1
ATOM 630 C CA . LYS A 1 83 ? -4.217 -5.533 -10.206 1.00 83.62 83 LYS A CA 1
ATOM 631 C C . LYS A 1 83 ? -4.427 -5.745 -8.709 1.00 83.62 83 LYS A C 1
ATOM 633 O O . LYS A 1 83 ? -5.559 -5.943 -8.268 1.00 83.62 83 LYS A O 1
ATOM 638 N N . GLU A 1 84 ? -3.366 -5.621 -7.918 1.00 85.12 84 GLU A N 1
ATOM 639 C CA . GLU A 1 84 ? -3.438 -5.731 -6.459 1.00 85.12 84 GLU A CA 1
ATOM 640 C C . GLU A 1 84 ? -4.389 -4.696 -5.846 1.00 85.12 84 GLU A C 1
ATOM 642 O O . GLU A 1 84 ? -5.204 -5.030 -4.982 1.00 85.12 84 GLU A O 1
ATOM 647 N N . ARG A 1 85 ? -4.340 -3.441 -6.316 1.00 84.88 85 ARG A N 1
ATOM 648 C CA . ARG A 1 85 ? -5.230 -2.374 -5.840 1.00 84.88 85 ARG A CA 1
ATOM 649 C C . ARG A 1 85 ? -6.696 -2.713 -6.092 1.00 84.88 85 ARG A C 1
ATOM 651 O O . ARG A 1 85 ? -7.520 -2.535 -5.197 1.00 84.88 85 ARG A O 1
ATOM 658 N N . LEU A 1 86 ? -7.034 -3.187 -7.288 1.00 81.31 86 LEU A N 1
ATOM 659 C CA . LEU A 1 86 ? -8.405 -3.551 -7.645 1.00 81.31 86 LEU A CA 1
ATOM 660 C C . LEU A 1 86 ? -8.908 -4.740 -6.825 1.00 81.31 86 LEU A C 1
ATOM 662 O O . LEU A 1 86 ? -10.032 -4.693 -6.324 1.00 81.31 86 LEU A O 1
ATOM 666 N N . VAL A 1 87 ? -8.068 -5.757 -6.617 1.00 82.88 87 VAL A N 1
ATOM 667 C CA . VAL A 1 87 ? -8.389 -6.894 -5.741 1.00 82.88 87 VAL A CA 1
ATOM 668 C C . VAL A 1 87 ? -8.641 -6.419 -4.310 1.00 82.88 87 VAL A C 1
ATOM 670 O O . VAL A 1 87 ? -9.649 -6.792 -3.712 1.00 82.88 87 VAL A O 1
ATOM 673 N N . ALA A 1 88 ? -7.788 -5.543 -3.774 1.00 83.62 88 ALA A N 1
ATOM 674 C CA . ALA A 1 88 ? -7.962 -4.988 -2.434 1.00 83.62 88 ALA A CA 1
ATOM 675 C C . ALA A 1 88 ? -9.257 -4.169 -2.308 1.00 83.62 88 ALA A C 1
ATOM 677 O O . ALA A 1 88 ? -9.992 -4.317 -1.331 1.00 83.62 88 ALA A O 1
ATOM 678 N N . VAL A 1 89 ? -9.575 -3.345 -3.311 1.00 83.06 89 VAL A N 1
ATOM 679 C CA . VAL A 1 89 ? -10.824 -2.571 -3.350 1.00 83.06 89 VAL A CA 1
ATOM 680 C C . VAL A 1 89 ? -12.037 -3.497 -3.412 1.00 83.06 89 VAL A C 1
ATOM 682 O O . VAL A 1 89 ? -13.000 -3.267 -2.683 1.00 83.06 89 VAL A O 1
ATOM 685 N N . ARG A 1 90 ? -12.001 -4.555 -4.229 1.00 82.31 90 ARG A N 1
ATOM 686 C CA . ARG A 1 90 ? -13.090 -5.537 -4.319 1.00 82.31 90 ARG A CA 1
ATOM 687 C C . ARG A 1 90 ? -13.280 -6.271 -2.993 1.00 82.31 90 ARG A C 1
ATOM 689 O O . ARG A 1 90 ? -14.398 -6.314 -2.489 1.00 82.31 90 ARG A O 1
ATOM 696 N N . ALA A 1 91 ? -12.199 -6.758 -2.389 1.00 82.50 91 ALA A N 1
ATOM 697 C CA . ALA A 1 91 ? -12.237 -7.419 -1.088 1.00 82.50 91 ALA A CA 1
ATOM 698 C C . ALA A 1 91 ? -12.785 -6.492 0.008 1.00 82.50 91 ALA A C 1
ATOM 700 O O . ALA A 1 91 ? -13.564 -6.913 0.864 1.00 82.50 91 ALA A O 1
ATOM 701 N N . GLU A 1 92 ? -12.432 -5.205 -0.022 1.00 81.00 92 GLU A N 1
ATOM 702 C CA . GLU A 1 92 ? -12.992 -4.229 0.905 1.00 81.00 92 GLU A CA 1
ATOM 703 C C . GLU A 1 92 ? -14.481 -3.962 0.637 1.00 81.00 92 GLU A C 1
ATOM 705 O O . GLU A 1 92 ? -15.283 -3.944 1.573 1.00 81.00 92 GLU A O 1
ATOM 710 N N . GLN A 1 93 ? -14.887 -3.804 -0.623 1.00 82.00 93 GLN A N 1
ATOM 711 C CA . GLN A 1 93 ? -16.297 -3.658 -0.985 1.00 82.00 93 GLN A CA 1
ATOM 712 C C . GLN A 1 93 ? -17.121 -4.870 -0.545 1.00 82.00 93 GLN A C 1
ATOM 714 O O . GLN A 1 93 ? -18.212 -4.692 -0.006 1.00 82.00 93 GLN A O 1
ATO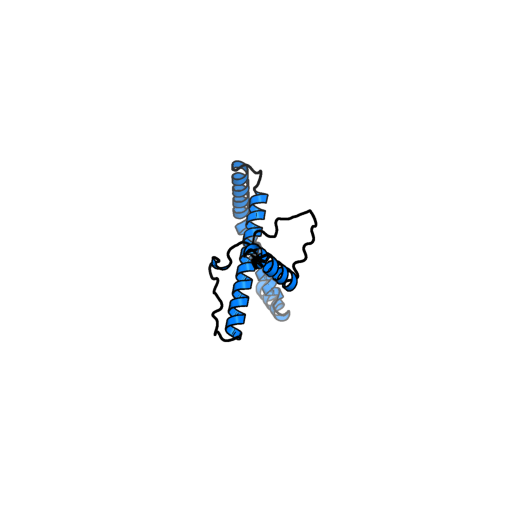M 719 N N . GLU A 1 94 ? -16.593 -6.081 -0.709 1.00 84.25 94 GLU A N 1
ATOM 720 C CA . GLU A 1 94 ? -17.204 -7.323 -0.234 1.00 84.25 94 GLU A CA 1
ATOM 721 C C . GLU A 1 94 ? -17.275 -7.390 1.288 1.00 84.25 94 GLU A C 1
ATOM 723 O O . GLU A 1 94 ? -18.330 -7.718 1.828 1.00 84.25 94 GLU A O 1
ATOM 728 N N . ARG A 1 95 ? -16.214 -6.987 1.996 1.00 82.62 95 ARG A N 1
ATOM 729 C CA . ARG A 1 95 ? -16.217 -6.885 3.465 1.00 82.62 95 ARG A CA 1
ATOM 730 C C . ARG A 1 95 ? -17.347 -5.990 3.969 1.00 82.62 95 ARG A C 1
ATOM 732 O O . ARG A 1 95 ? -17.947 -6.261 5.007 1.00 82.62 95 ARG A O 1
ATOM 739 N N . TRP A 1 96 ? -17.624 -4.911 3.246 1.00 83.19 96 TRP A N 1
ATOM 740 C CA . TRP A 1 96 ? -18.677 -3.957 3.583 1.00 83.19 96 TRP A CA 1
ATOM 741 C C . TRP A 1 96 ? -20.034 -4.291 2.948 1.00 83.19 96 TRP A C 1
ATOM 743 O O . TRP A 1 96 ? -21.030 -3.621 3.253 1.00 83.19 96 TRP A O 1
ATOM 753 N N . LYS A 1 97 ? -20.105 -5.316 2.093 1.00 86.81 97 LYS A N 1
ATOM 754 C CA . LYS A 1 97 ? -21.331 -5.764 1.433 1.00 86.81 97 LYS A CA 1
ATOM 755 C C . LYS A 1 97 ? -22.251 -6.401 2.472 1.00 86.81 97 LYS A C 1
ATOM 757 O O . LYS A 1 97 ? -21.850 -7.254 3.252 1.00 86.81 97 LYS A O 1
ATOM 762 N N . GLY A 1 98 ? -23.501 -5.947 2.514 1.00 82.00 98 GLY A N 1
ATOM 763 C CA . GLY A 1 98 ? -24.489 -6.415 3.494 1.00 82.00 98 GLY A CA 1
ATOM 764 C C . GLY A 1 98 ? -24.408 -5.743 4.871 1.00 82.00 98 GLY A C 1
ATOM 765 O O . GLY A 1 98 ? -25.256 -6.007 5.721 1.00 82.00 98 GLY A O 1
ATOM 766 N N . ILE A 1 99 ? -23.453 -4.834 5.098 1.00 87.06 99 ILE A N 1
ATOM 767 C CA . ILE A 1 99 ? -23.427 -3.998 6.303 1.00 87.06 99 ILE A CA 1
ATOM 768 C C . ILE A 1 99 ? -24.201 -2.702 6.011 1.00 87.06 99 ILE A C 1
ATOM 770 O O . ILE A 1 99 ? -23.857 -1.995 5.065 1.00 87.06 99 ILE A O 1
ATOM 774 N N . PRO A 1 100 ? -25.226 -2.342 6.804 1.00 92.56 100 PRO A N 1
ATOM 775 C CA . PRO A 1 100 ? -25.905 -1.056 6.665 1.00 92.56 100 PRO A CA 1
ATOM 776 C C . PRO A 1 100 ? -24.979 0.121 6.975 1.00 92.56 100 PRO A C 1
ATOM 778 O O . PRO A 1 100 ? -24.108 0.028 7.843 1.00 92.56 100 PRO A O 1
ATOM 781 N N . ASP A 1 101 ? -25.218 1.268 6.346 1.00 87.69 101 ASP A N 1
ATOM 782 C CA . ASP A 1 101 ? -24.320 2.422 6.472 1.00 87.69 101 ASP A CA 1
ATOM 783 C C . ASP A 1 101 ? -24.206 2.954 7.908 1.00 87.69 101 ASP A C 1
ATOM 785 O O . ASP A 1 101 ? -23.121 3.354 8.331 1.00 87.69 101 ASP A O 1
ATOM 789 N N . TRP A 1 102 ? -25.273 2.877 8.713 1.00 88.31 102 TRP A N 1
ATOM 790 C CA . TRP A 1 102 ? -25.211 3.246 10.135 1.00 88.31 102 TRP A CA 1
ATOM 791 C C . TRP A 1 102 ? -24.241 2.353 10.926 1.00 88.31 102 TRP A C 1
ATOM 793 O O . TRP A 1 102 ? -23.524 2.841 11.798 1.00 88.31 102 TRP A O 1
ATOM 803 N N . LYS A 1 103 ? -24.162 1.058 10.589 1.00 89.31 103 LYS A N 1
ATOM 804 C CA . LYS A 1 103 ? -23.263 0.097 11.236 1.00 89.31 103 LYS A CA 1
ATOM 805 C C . LYS A 1 103 ? -21.820 0.280 10.763 1.00 89.31 103 LYS A C 1
ATOM 807 O O . LYS A 1 103 ? -20.913 0.189 11.587 1.00 89.31 103 LYS A O 1
ATOM 812 N N . LYS A 1 104 ? -21.603 0.625 9.484 1.00 90.62 104 LYS A N 1
ATOM 813 C CA . LYS A 1 104 ? -20.275 1.027 8.976 1.00 90.62 104 LYS A CA 1
ATOM 814 C C . LYS A 1 104 ? -19.744 2.242 9.730 1.00 90.62 104 LYS A C 1
ATOM 816 O O . LYS A 1 104 ? -18.618 2.219 10.215 1.00 90.62 104 LYS A O 1
ATOM 821 N N . ARG A 1 105 ? -20.576 3.279 9.883 1.00 88.00 105 ARG A N 1
ATOM 822 C CA . ARG A 1 105 ? -20.217 4.502 10.617 1.00 88.00 105 ARG A CA 1
ATOM 823 C C . ARG A 1 105 ? -19.869 4.213 12.075 1.00 88.00 105 ARG A C 1
ATOM 825 O O . ARG A 1 105 ? -18.849 4.701 12.546 1.00 88.00 105 ARG A O 1
ATOM 832 N N . LEU A 1 106 ? -20.659 3.377 12.749 1.00 91.06 106 LEU A N 1
ATOM 833 C CA . LEU A 1 106 ? -20.398 2.984 14.135 1.00 91.06 106 LEU A CA 1
ATOM 834 C C . LEU A 1 106 ? -19.069 2.218 14.280 1.00 91.06 106 LEU A C 1
ATOM 836 O O . LEU A 1 106 ? -18.300 2.491 15.197 1.00 91.06 106 LEU A O 1
ATOM 840 N N . MET A 1 107 ? -18.772 1.291 13.361 1.00 87.62 107 MET A N 1
ATOM 841 C CA . MET A 1 107 ? -17.497 0.561 13.352 1.00 87.62 107 MET A CA 1
ATOM 842 C C . MET A 1 107 ? -16.305 1.491 13.100 1.00 87.62 107 MET A C 1
ATOM 844 O O . MET A 1 107 ? -15.319 1.416 13.828 1.00 87.62 107 MET A O 1
ATOM 848 N N . MET A 1 108 ? -16.403 2.410 12.133 1.00 87.94 108 MET A N 1
ATOM 849 C CA . MET A 1 108 ? -15.350 3.403 11.874 1.00 87.94 108 MET A CA 1
ATOM 850 C C . MET A 1 108 ? -15.123 4.335 13.073 1.00 87.94 108 MET A C 1
ATOM 852 O O . MET A 1 108 ? -13.986 4.675 13.391 1.00 87.94 108 MET A O 1
ATOM 856 N N . GLU A 1 109 ? -16.190 4.743 13.759 1.00 87.94 109 GLU A N 1
ATOM 857 C CA . GLU A 1 109 ? -16.103 5.580 14.958 1.00 87.94 109 GLU A CA 1
ATOM 858 C C . GLU A 1 109 ? -15.466 4.830 16.136 1.00 87.94 109 GLU A C 1
ATOM 860 O O . GLU A 1 109 ? -14.626 5.387 16.846 1.00 87.94 109 GLU A O 1
ATOM 865 N N . GLN A 1 110 ? -15.790 3.545 16.304 1.00 87.31 110 GLN A N 1
ATOM 866 C CA . GLN A 1 110 ? -15.166 2.685 17.308 1.00 87.31 110 GLN A CA 1
ATOM 867 C C . GLN A 1 110 ? -13.674 2.460 17.023 1.00 87.31 110 GLN A C 1
ATOM 869 O O . GLN A 1 110 ? -12.861 2.557 17.943 1.00 87.31 110 GLN A O 1
ATOM 874 N N . GLU A 1 111 ? -13.301 2.217 15.764 1.00 84.50 111 GLU A N 1
ATOM 875 C CA . GLU A 1 111 ? -11.905 2.098 15.324 1.00 84.50 111 GLU A CA 1
ATOM 876 C C . GLU A 1 111 ? -11.136 3.395 15.610 1.00 84.50 111 GLU A C 1
ATOM 878 O O . GLU A 1 111 ? -10.073 3.373 16.229 1.00 84.50 111 GLU A O 1
ATOM 883 N N . LYS A 1 112 ? -11.715 4.547 15.247 1.00 85.25 112 LYS A N 1
ATOM 884 C CA . LYS A 1 112 ? -11.125 5.867 15.495 1.00 85.25 112 LYS A CA 1
ATOM 885 C C . LYS A 1 112 ? -10.933 6.136 16.986 1.00 85.25 112 LYS A C 1
ATOM 887 O O . LYS A 1 112 ? -9.891 6.653 17.384 1.00 85.25 112 LYS A O 1
ATOM 892 N N . LYS A 1 113 ? -11.907 5.761 17.820 1.00 83.25 113 LYS A N 1
ATOM 893 C CA . LYS A 1 113 ? -11.800 5.884 19.277 1.00 83.25 113 LYS A CA 1
ATOM 894 C C . LYS A 1 113 ? -10.701 4.981 19.836 1.00 83.25 113 LYS A C 1
ATOM 896 O O . LYS A 1 113 ? -9.864 5.443 20.599 1.00 83.25 113 LYS A O 1
ATOM 901 N N . LYS A 1 114 ? -10.635 3.726 19.386 1.00 80.88 114 LYS A N 1
ATOM 902 C CA . LYS A 1 114 ? -9.582 2.785 19.787 1.00 80.88 114 LYS A CA 1
ATOM 903 C C . LYS A 1 114 ? -8.191 3.273 19.373 1.00 80.88 114 LYS A C 1
ATOM 905 O O . LYS A 1 114 ? -7.255 3.136 20.149 1.00 80.88 114 LYS A O 1
ATOM 910 N N . GLN A 1 115 ? -8.048 3.867 18.189 1.00 77.69 115 GLN A N 1
ATOM 911 C CA . GLN A 1 115 ? -6.790 4.480 17.754 1.00 77.69 115 GLN A CA 1
ATOM 912 C C . GLN A 1 115 ? -6.416 5.708 18.590 1.00 77.69 115 GLN A C 1
ATOM 914 O O . GLN A 1 115 ? -5.244 5.876 18.915 1.00 77.69 115 GLN A O 1
ATOM 919 N N . ALA A 1 116 ? -7.384 6.545 18.969 1.00 76.94 116 ALA A N 1
ATOM 920 C CA . ALA A 1 116 ? -7.134 7.686 19.848 1.00 76.94 116 ALA A CA 1
ATOM 921 C C . ALA A 1 116 ? -6.676 7.240 21.248 1.00 76.94 116 ALA A C 1
ATOM 923 O O . ALA A 1 116 ? -5.722 7.803 21.783 1.00 76.94 116 ALA A O 1
ATOM 924 N N . ASP A 1 117 ? -7.296 6.194 21.797 1.00 73.69 117 ASP A N 1
ATOM 925 C CA . ASP A 1 117 ? -6.963 5.662 23.122 1.00 73.69 117 ASP A CA 1
ATOM 926 C C . ASP A 1 117 ? -5.622 4.898 23.118 1.00 73.69 117 ASP A C 1
ATOM 928 O O . ASP A 1 117 ? -4.817 5.035 24.037 1.00 73.69 117 ASP A O 1
ATOM 932 N N . MET A 1 118 ? -5.339 4.122 22.064 1.00 67.00 118 MET A N 1
ATOM 933 C CA . MET A 1 118 ? -4.108 3.325 21.941 1.00 67.00 118 MET A CA 1
ATOM 934 C C . MET A 1 118 ? -2.918 4.118 21.393 1.00 67.00 118 MET A C 1
ATOM 936 O O . MET A 1 118 ? -1.780 3.690 21.567 1.00 67.00 118 MET A O 1
ATOM 940 N N . GLY A 1 119 ? -3.146 5.254 20.732 1.00 71.44 119 GLY A N 1
ATOM 941 C CA . GLY A 1 119 ? -2.107 6.035 20.057 1.00 71.44 119 GLY A CA 1
ATOM 942 C C . GLY A 1 119 ? -0.915 6.378 20.961 1.00 71.44 119 G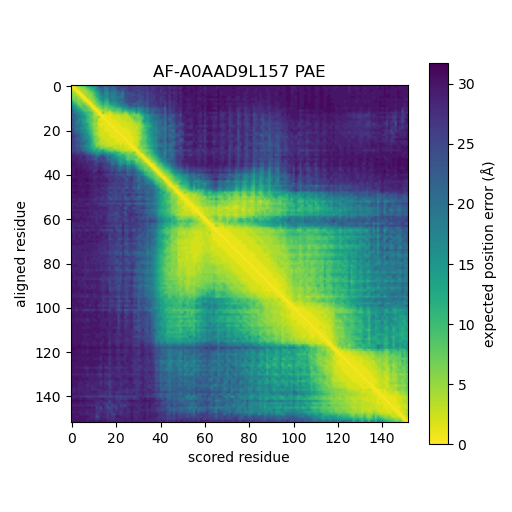LY A C 1
ATOM 943 O O . GLY A 1 119 ? 0.212 6.020 20.616 1.00 71.44 119 GLY A O 1
ATOM 944 N N . PRO A 1 120 ? -1.126 6.997 22.140 1.00 73.94 120 PRO A N 1
ATOM 945 C CA . PRO A 1 120 ? -0.032 7.352 23.046 1.00 73.94 120 PRO A CA 1
ATOM 946 C C . PRO A 1 120 ? 0.695 6.129 23.622 1.00 73.94 120 PRO A C 1
ATOM 948 O O . PRO A 1 120 ? 1.923 6.114 23.712 1.00 73.94 120 PRO A O 1
ATOM 951 N N . GLN A 1 121 ? -0.054 5.083 23.974 1.00 77.19 121 GLN A N 1
ATOM 952 C CA . GLN A 1 121 ? 0.489 3.885 24.613 1.00 77.19 121 GLN A CA 1
ATOM 953 C C . GLN A 1 121 ? 1.299 3.024 23.633 1.00 77.19 121 GLN A C 1
ATOM 955 O O . GLN A 1 121 ? 2.354 2.492 23.983 1.00 77.19 121 GLN A O 1
ATOM 960 N N . GLU A 1 122 ? 0.832 2.913 22.392 1.00 76.19 122 GLU A N 1
ATOM 961 C CA . GLU A 1 122 ? 1.492 2.162 21.328 1.00 76.19 122 GLU A CA 1
ATOM 962 C C . GLU A 1 122 ? 2.768 2.868 20.849 1.00 76.19 122 GLU A C 1
ATOM 964 O O . GLU A 1 122 ? 3.804 2.225 20.680 1.00 76.19 122 GLU A O 1
ATOM 969 N N . LEU A 1 123 ? 2.739 4.200 20.721 1.00 77.38 123 LEU A N 1
ATOM 970 C CA . LEU A 1 123 ? 3.930 5.006 20.429 1.00 77.38 123 LEU A CA 1
ATOM 971 C C . LEU A 1 123 ? 5.007 4.841 21.507 1.00 77.38 123 LEU A C 1
ATOM 973 O O . LEU A 1 123 ? 6.187 4.666 21.194 1.00 77.38 123 LEU A O 1
ATOM 977 N N . GLU A 1 124 ? 4.614 4.857 22.781 1.00 80.75 124 GLU A N 1
ATOM 978 C CA . GLU A 1 124 ? 5.550 4.644 23.881 1.00 80.75 124 GLU A CA 1
ATOM 979 C C . GLU A 1 124 ? 6.113 3.214 23.885 1.00 80.75 124 GLU A C 1
ATOM 981 O O . GLU A 1 124 ? 7.306 3.015 24.142 1.00 80.75 124 GLU A O 1
ATOM 986 N N . ARG A 1 125 ? 5.291 2.214 23.540 1.00 83.69 125 ARG A N 1
ATOM 987 C CA . ARG A 1 125 ? 5.730 0.823 23.371 1.00 83.69 125 ARG A CA 1
ATOM 988 C C . ARG A 1 125 ? 6.769 0.697 22.259 1.00 83.69 125 ARG A C 1
ATOM 990 O O . ARG A 1 125 ? 7.843 0.151 22.509 1.00 83.69 125 ARG A O 1
ATOM 997 N N . GLN A 1 126 ? 6.499 1.262 21.083 1.00 84.56 126 GLN A N 1
ATOM 998 C CA . GLN A 1 126 ? 7.430 1.250 19.951 1.00 84.56 126 GLN A CA 1
ATOM 999 C C . GLN A 1 126 ? 8.736 1.968 20.281 1.00 84.56 126 GLN A C 1
ATOM 1001 O O . GLN A 1 126 ? 9.816 1.476 19.959 1.00 84.56 126 GLN A O 1
ATOM 1006 N N . ARG A 1 127 ? 8.669 3.107 20.978 1.00 85.44 127 ARG A N 1
ATOM 1007 C CA . ARG A 1 127 ? 9.865 3.822 21.428 1.00 85.44 127 ARG A CA 1
ATOM 1008 C C . ARG A 1 127 ? 10.710 2.960 22.369 1.00 85.44 127 ARG A C 1
ATOM 1010 O O . ARG A 1 127 ? 11.916 2.845 22.159 1.00 85.44 127 ARG A O 1
ATOM 1017 N N . LYS A 1 128 ? 10.089 2.320 23.366 1.00 86.50 128 LYS A N 1
ATOM 1018 C CA . LYS A 1 128 ? 10.780 1.411 24.298 1.00 86.50 128 LYS A CA 1
ATOM 1019 C C . LYS A 1 128 ? 11.400 0.219 23.570 1.00 86.50 128 LYS A C 1
ATOM 1021 O O . LYS A 1 128 ? 12.503 -0.200 23.911 1.00 86.50 128 LYS A O 1
ATOM 1026 N N . GLU A 1 129 ? 10.719 -0.327 22.571 1.00 88.00 129 GLU A N 1
ATOM 1027 C CA . GLU A 1 129 ? 11.221 -1.441 21.768 1.00 88.00 129 GLU A CA 1
ATOM 1028 C C . GLU A 1 129 ? 12.401 -1.029 20.881 1.00 88.00 129 GLU A C 1
ATOM 1030 O O . GLU A 1 129 ? 13.420 -1.715 20.868 1.00 88.00 129 GLU A O 1
ATOM 1035 N N . GLN A 1 130 ? 12.338 0.141 20.240 1.00 88.38 130 GLN A N 1
ATOM 1036 C CA . GLN A 1 130 ? 13.465 0.700 19.491 1.00 88.38 130 GLN A CA 1
ATOM 1037 C C . GLN A 1 130 ? 14.665 1.009 20.392 1.00 88.38 130 GLN A C 1
ATOM 1039 O O . GLN A 1 130 ? 15.802 0.752 20.005 1.00 88.38 130 GLN A O 1
ATOM 1044 N N . GLU A 1 131 ? 14.444 1.553 21.591 1.00 85.69 131 GLU A N 1
ATOM 1045 C CA . GLU A 1 131 ? 15.508 1.793 22.572 1.00 85.69 131 GLU A CA 1
ATOM 1046 C C . GLU A 1 131 ? 16.152 0.471 23.026 1.00 85.69 131 GLU A C 1
ATOM 1048 O O . GLU A 1 131 ? 17.381 0.369 23.060 1.00 85.69 131 GLU A O 1
ATOM 1053 N N . LYS A 1 132 ? 15.352 -0.576 23.276 1.00 87.44 132 LYS A N 1
ATOM 1054 C CA . LYS A 1 132 ? 15.852 -1.927 23.583 1.00 87.44 132 LYS A CA 1
ATOM 1055 C C . LYS A 1 132 ? 16.622 -2.541 22.418 1.00 87.44 132 LYS A C 1
ATOM 1057 O O . LYS A 1 132 ? 17.707 -3.069 22.639 1.00 87.44 132 LYS A O 1
ATOM 1062 N N . ALA A 1 133 ? 16.107 -2.439 21.196 1.00 89.81 133 ALA A N 1
ATOM 1063 C CA . ALA A 1 133 ? 16.761 -2.951 19.996 1.00 89.81 133 ALA A CA 1
ATOM 1064 C C . ALA A 1 133 ? 18.095 -2.236 19.744 1.00 89.81 133 ALA A C 1
ATOM 1066 O O . ALA A 1 133 ? 19.108 -2.885 19.495 1.00 89.81 133 ALA A O 1
ATOM 1067 N N . LYS A 1 134 ? 18.134 -0.904 19.902 1.00 88.38 134 LYS A N 1
ATOM 1068 C CA . LYS A 1 134 ? 19.374 -0.115 19.839 1.00 88.38 134 LYS A CA 1
ATOM 1069 C C . LYS A 1 134 ? 20.372 -0.556 20.900 1.00 88.38 134 LYS A C 1
ATOM 1071 O O . LYS A 1 134 ? 21.554 -0.666 20.596 1.00 88.38 134 LYS A O 1
ATOM 1076 N N . LEU A 1 135 ? 19.916 -0.817 22.126 1.00 86.19 135 LEU A N 1
ATOM 1077 C CA . LEU A 1 135 ? 20.780 -1.295 23.200 1.00 86.19 135 LEU A CA 1
ATOM 1078 C C . LEU A 1 135 ? 21.319 -2.697 22.881 1.00 86.19 135 LEU A C 1
ATOM 1080 O O . LEU A 1 135 ? 22.517 -2.921 22.995 1.00 86.19 135 LEU A O 1
ATOM 1084 N N . GLN A 1 136 ? 20.475 -3.617 22.413 1.00 88.25 136 GLN A N 1
ATOM 1085 C CA . GLN A 1 136 ? 20.868 -4.980 22.036 1.00 88.25 136 GLN A CA 1
ATOM 1086 C C . GLN A 1 136 ? 21.825 -5.021 20.839 1.00 88.25 136 GLN A C 1
ATOM 1088 O O . GLN A 1 136 ? 22.777 -5.798 20.862 1.00 88.25 136 GLN A O 1
ATOM 1093 N N . ALA A 1 137 ? 21.634 -4.143 19.851 1.00 92.62 137 ALA A N 1
ATOM 1094 C CA . ALA A 1 137 ? 22.523 -3.998 18.699 1.00 92.62 137 ALA A CA 1
ATOM 1095 C C . ALA A 1 137 ? 23.933 -3.511 19.081 1.00 92.62 137 ALA A C 1
ATOM 1097 O O . ALA A 1 137 ? 24.871 -3.651 18.297 1.00 92.62 137 ALA A O 1
ATOM 1098 N N . MET A 1 138 ? 24.115 -2.935 20.277 1.00 91.12 138 MET A N 1
ATOM 1099 C CA . MET A 1 138 ? 25.444 -2.578 20.763 1.00 91.12 138 MET A CA 1
ATOM 1100 C C . MET A 1 138 ? 26.207 -3.816 21.262 1.00 91.12 138 MET A C 1
ATOM 1102 O O . MET A 1 138 ? 25.610 -4.697 21.885 1.00 91.12 138 MET A O 1
ATOM 1106 N N . PRO A 1 139 ? 27.539 -3.859 21.076 1.00 94.25 139 PRO A N 1
ATOM 1107 C CA . PRO A 1 139 ? 28.393 -4.877 21.684 1.00 94.25 139 PRO A CA 1
ATOM 1108 C C . PRO A 1 139 ? 28.293 -4.905 23.218 1.00 94.25 139 PRO A C 1
ATOM 1110 O O . PRO A 1 139 ? 28.051 -3.872 23.851 1.00 94.25 139 PRO A O 1
ATOM 1113 N N . ASP A 1 140 ? 28.547 -6.070 23.822 1.00 89.81 140 ASP A N 1
ATOM 1114 C CA . ASP A 1 140 ? 28.336 -6.320 25.259 1.00 89.81 140 ASP A CA 1
ATOM 1115 C C . ASP A 1 140 ? 29.068 -5.324 26.169 1.00 89.81 140 ASP A C 1
ATOM 1117 O O . ASP A 1 140 ? 28.493 -4.813 27.131 1.00 89.81 140 ASP A O 1
ATOM 1121 N N . TRP A 1 141 ? 30.319 -4.978 25.845 1.00 90.94 141 TRP A N 1
ATOM 1122 C CA . TRP A 1 141 ? 31.105 -4.017 26.628 1.00 90.94 141 TRP A CA 1
ATOM 1123 C C . TRP A 1 141 ? 30.459 -2.623 26.658 1.00 90.94 141 TRP A C 1
ATOM 1125 O O . TRP A 1 141 ? 30.487 -1.944 27.686 1.00 90.94 141 TRP A O 1
ATOM 1135 N N . LYS A 1 142 ? 29.821 -2.214 25.553 1.00 89.00 142 LYS A N 1
ATOM 1136 C CA . LYS A 1 142 ? 29.143 -0.921 25.418 1.00 89.00 142 LYS A CA 1
ATOM 1137 C C . LYS A 1 142 ? 27.785 -0.938 26.120 1.00 89.00 142 LYS A C 1
ATOM 1139 O O . LYS A 1 142 ? 27.466 0.022 26.816 1.00 89.00 142 LYS A O 1
ATOM 1144 N N . ARG A 1 143 ? 27.031 -2.043 26.028 1.00 91.06 143 ARG A N 1
ATOM 1145 C CA . ARG A 1 143 ? 25.814 -2.259 26.835 1.00 91.06 143 ARG A CA 1
ATOM 1146 C C . ARG A 1 143 ? 26.102 -2.162 28.328 1.00 91.06 143 ARG A C 1
ATOM 1148 O O . ARG A 1 143 ? 25.434 -1.402 29.023 1.00 91.06 143 ARG A O 1
ATOM 1155 N N . ASN A 1 144 ? 27.132 -2.866 28.797 1.00 87.75 144 ASN A N 1
ATOM 1156 C CA . ASN A 1 144 ? 27.517 -2.893 30.207 1.00 87.75 144 ASN A CA 1
ATOM 1157 C C . ASN A 1 144 ? 27.949 -1.510 30.712 1.00 87.75 144 ASN A C 1
ATOM 1159 O O . ASN A 1 144 ? 27.569 -1.110 31.813 1.00 87.75 144 ASN A O 1
ATOM 1163 N N . LEU A 1 145 ? 28.689 -0.752 29.896 1.00 88.38 145 LEU A N 1
ATOM 1164 C CA . LEU A 1 145 ? 29.079 0.621 30.216 1.00 88.38 145 LEU A CA 1
ATOM 1165 C C . LEU A 1 145 ? 27.861 1.549 30.349 1.00 88.38 145 LEU A C 1
ATOM 1167 O O . LEU A 1 145 ? 27.763 2.282 31.329 1.00 88.38 145 LEU A O 1
ATOM 1171 N N . VAL A 1 146 ? 26.910 1.482 29.409 1.00 86.69 146 VAL A N 1
ATOM 1172 C CA . VAL A 1 146 ? 25.662 2.266 29.452 1.00 86.69 146 VAL A CA 1
ATOM 1173 C C . VAL A 1 146 ? 24.824 1.895 30.677 1.00 86.69 146 VAL A C 1
ATOM 1175 O O . VAL A 1 146 ? 24.392 2.775 31.411 1.00 86.69 146 VAL A O 1
ATOM 1178 N N . THR A 1 147 ? 24.652 0.601 30.963 1.00 84.06 147 THR A N 1
ATOM 1179 C CA . THR A 1 147 ? 23.868 0.148 32.125 1.00 84.06 147 THR A CA 1
ATOM 1180 C C . THR A 1 147 ? 24.486 0.538 33.464 1.00 84.06 147 THR A C 1
ATOM 1182 O O . THR A 1 147 ? 23.747 0.749 34.419 1.00 84.06 147 THR A O 1
ATOM 1185 N N . LYS A 1 148 ? 25.822 0.629 33.548 1.00 85.50 148 LYS A N 1
ATOM 1186 C CA . LYS A 1 148 ? 26.515 1.118 34.746 1.00 85.50 148 LYS A CA 1
ATOM 1187 C C . LYS A 1 148 ? 26.322 2.625 34.899 1.00 85.50 148 LYS A C 1
ATOM 1189 O O . LYS A 1 148 ? 25.917 3.068 35.959 1.00 85.50 148 LYS A O 1
ATOM 1194 N N . LYS A 1 149 ? 26.497 3.384 33.813 1.00 84.56 149 LYS A N 1
ATOM 1195 C CA . LYS A 1 149 ? 26.374 4.850 33.807 1.00 84.56 149 LYS A CA 1
ATOM 1196 C C . LYS A 1 149 ? 24.955 5.367 34.089 1.00 84.56 149 LYS A C 1
ATOM 1198 O O . LYS A 1 149 ? 24.809 6.512 34.480 1.00 84.56 149 LYS A O 1
ATOM 1203 N N . CYS A 1 150 ? 23.923 4.555 33.857 1.00 68.56 150 CYS A N 1
ATOM 1204 C CA . CYS A 1 150 ? 22.527 4.908 34.144 1.00 68.56 150 CYS A CA 1
ATOM 1205 C C . CYS A 1 150 ? 22.026 4.436 35.523 1.00 68.56 150 CYS A C 1
ATOM 1207 O O . CYS A 1 150 ? 20.847 4.627 35.813 1.00 68.56 150 CYS A O 1
ATOM 1209 N N . LYS A 1 151 ? 22.858 3.752 36.323 1.00 68.06 151 LYS A N 1
ATOM 1210 C CA . LYS A 1 151 ? 22.507 3.292 37.681 1.00 68.06 151 LYS A CA 1
ATOM 1211 C C . LYS A 1 151 ? 23.050 4.194 38.797 1.00 68.06 151 LYS A C 1
ATOM 1213 O O . LYS A 1 151 ? 22.595 4.032 39.925 1.00 68.06 151 LYS A O 1
ATOM 1218 N N . ASP A 1 152 ? 23.976 5.093 38.468 1.00 48.25 152 ASP A N 1
ATOM 1219 C CA . ASP A 1 152 ? 24.450 6.190 39.323 1.00 48.25 152 ASP A CA 1
ATOM 1220 C C . ASP A 1 152 ? 23.614 7.455 39.065 1.00 48.25 152 ASP A C 1
ATOM 1222 O O . ASP A 1 152 ? 23.347 8.197 40.037 1.00 48.25 152 ASP A O 1
#